Protein AF-J2GFY0-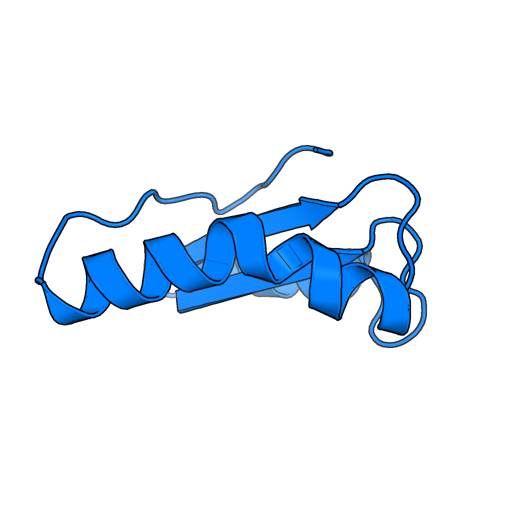F1 (afdb_monomer_lite)

Secondary structure (DSSP, 8-state):
-EEEEETT-BTTBHHHHHHHHHHHHHTT---EEEEETT--HHHHHHHTHHHHHHHHHHHHHTPPPP-BSSPPB-

Radius of gyration: 11.91 Å; chains: 1; bounding box: 28×20×28 Å

pLDDT: mean 96.61, std 2.4, range [85.88, 98.56]

Foldseek 3Di:
DEQEAECPEVVVHPVVSLVVLQVCVVVPDQYDYYYEYPDYDPRRVVVCCVPVVVQVVCVVVVHDDDRDSHDDYD

Structure (mmCIF, N/CA/C/O backbone):
data_AF-J2GFY0-F1
#
_entry.id   AF-J2GFY0-F1
#
loop_
_atom_site.group_PDB
_atom_site.id
_atom_site.type_symbol
_atom_site.label_atom_id
_atom_site.label_alt_id
_atom_site.label_comp_id
_atom_site.label_asym_id
_atom_site.label_entity_id
_atom_site.label_seq_id
_atom_site.pdbx_PDB_ins_code
_atom_site.Cartn_x
_atom_site.Cartn_y
_atom_site.Cartn_z
_atom_site.occupancy
_atom_site.B_iso_or_equiv
_atom_site.auth_seq_id
_atom_site.auth_comp_id
_atom_site.auth_asym_id
_atom_site.auth_atom_id
_atom_site.pdbx_PDB_model_num
ATOM 1 N N . MET A 1 1 ? -6.614 -0.244 6.057 1.00 95.50 1 MET A N 1
ATOM 2 C CA . MET A 1 1 ? -6.286 0.413 4.775 1.00 95.50 1 MET A CA 1
ATOM 3 C C . MET A 1 1 ? -5.143 -0.347 4.132 1.00 95.50 1 MET A C 1
ATOM 5 O O . MET A 1 1 ? -4.237 -0.741 4.849 1.00 95.50 1 MET A O 1
ATOM 9 N N . PHE A 1 2 ? -5.196 -0.555 2.821 1.00 98.12 2 PHE A N 1
ATOM 10 C CA . PHE A 1 2 ? -4.106 -1.159 2.058 1.00 98.12 2 PHE A CA 1
ATOM 11 C C . PHE A 1 2 ? -3.332 -0.059 1.334 1.00 98.12 2 PHE A C 1
ATOM 13 O O . PHE A 1 2 ? -3.957 0.808 0.722 1.00 98.12 2 PHE A O 1
ATOM 20 N N . ILE A 1 3 ? -2.001 -0.098 1.393 1.00 97.69 3 ILE A N 1
ATOM 21 C CA . ILE A 1 3 ? -1.134 0.781 0.600 1.00 97.69 3 ILE A CA 1
ATOM 22 C C . ILE A 1 3 ? -0.034 -0.082 -0.024 1.00 97.69 3 ILE A C 1
ATOM 24 O O . ILE A 1 3 ? 0.704 -0.760 0.684 1.00 97.69 3 ILE A O 1
ATOM 28 N N . GLY A 1 4 ? 0.094 -0.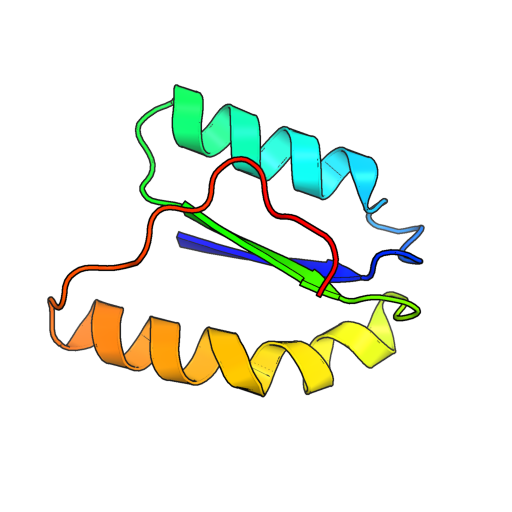038 -1.349 1.00 96.94 4 GLY A N 1
ATOM 29 C CA . GLY A 1 4 ? 1.147 -0.727 -2.093 1.00 96.94 4 GLY A CA 1
ATOM 30 C C . GLY A 1 4 ? 1.952 0.257 -2.932 1.00 96.94 4 GLY A C 1
ATOM 31 O O . GLY A 1 4 ? 1.374 1.154 -3.543 1.00 96.94 4 GLY A O 1
ATOM 32 N N . THR A 1 5 ? 3.277 0.098 -2.966 1.00 97.81 5 THR A N 1
ATOM 33 C CA . THR A 1 5 ? 4.162 0.922 -3.799 1.00 97.81 5 THR A CA 1
ATOM 34 C C . THR A 1 5 ? 5.259 0.107 -4.472 1.00 97.81 5 THR A C 1
ATOM 36 O O . THR A 1 5 ? 5.782 -0.856 -3.908 1.00 97.81 5 THR A O 1
ATOM 39 N N . GLY A 1 6 ? 5.621 0.479 -5.697 1.00 97.69 6 GLY A N 1
ATOM 40 C CA . GLY A 1 6 ? 6.761 -0.114 -6.383 1.00 97.69 6 GLY A CA 1
ATOM 41 C C . GLY A 1 6 ? 8.056 0.459 -5.817 1.00 97.69 6 GLY A C 1
ATOM 42 O O . GLY A 1 6 ? 8.169 1.670 -5.652 1.00 97.69 6 GLY A O 1
ATOM 43 N N . ALA A 1 7 ? 9.058 -0.376 -5.544 1.00 97.12 7 ALA A N 1
ATOM 44 C CA . ALA A 1 7 ? 10.348 0.090 -5.030 1.00 97.12 7 ALA A CA 1
ATOM 45 C C . ALA A 1 7 ? 11.081 1.029 -6.005 1.00 97.12 7 ALA A C 1
ATOM 47 O O . ALA A 1 7 ? 11.921 1.825 -5.592 1.00 97.12 7 ALA A O 1
ATOM 48 N N . SER A 1 8 ? 10.769 0.925 -7.297 1.00 96.94 8 SER A N 1
ATOM 49 C CA . SER A 1 8 ? 11.308 1.767 -8.364 1.00 96.94 8 SER A CA 1
ATOM 50 C C . SER A 1 8 ? 10.310 2.832 -8.828 1.00 96.94 8 SER A C 1
ATOM 52 O O . SER A 1 8 ? 10.513 3.427 -9.886 1.00 96.94 8 SER A O 1
ATOM 54 N N . ASP A 1 9 ? 9.220 3.063 -8.085 1.00 95.31 9 ASP A N 1
ATOM 55 C CA . ASP A 1 9 ? 8.248 4.093 -8.438 1.00 95.31 9 ASP A CA 1
ATOM 56 C C . ASP A 1 9 ? 8.808 5.493 -8.150 1.00 95.31 9 ASP A C 1
ATOM 58 O O . ASP A 1 9 ? 9.320 5.782 -7.062 1.00 95.31 9 ASP A O 1
ATOM 62 N N . LEU A 1 10 ? 8.731 6.357 -9.161 1.00 93.62 10 LEU A N 1
ATOM 63 C CA . LEU A 1 10 ? 9.205 7.739 -9.101 1.00 93.62 10 LEU A CA 1
ATOM 64 C C . LEU A 1 10 ? 8.042 8.717 -8.919 1.00 93.62 10 LEU A C 1
ATOM 66 O O . LEU A 1 10 ? 8.228 9.788 -8.341 1.00 93.62 10 LEU A O 1
ATOM 70 N N . THR A 1 11 ? 6.847 8.356 -9.397 1.00 91.06 11 THR A N 1
ATOM 71 C CA . THR A 1 11 ? 5.673 9.234 -9.428 1.00 91.06 11 THR A CA 1
ATOM 72 C C . THR A 1 11 ? 4.384 8.421 -9.240 1.00 91.06 11 THR A C 1
ATOM 74 O O . THR A 1 11 ? 3.845 7.921 -10.227 1.00 91.06 11 THR A O 1
ATOM 77 N N . PRO A 1 12 ? 3.845 8.332 -8.009 1.00 85.88 12 PRO A N 1
ATOM 78 C CA . PRO A 1 12 ? 4.401 8.881 -6.770 1.00 85.88 12 PRO A CA 1
ATOM 79 C C . PRO A 1 12 ? 5.692 8.159 -6.350 1.00 85.88 12 PRO A C 1
ATOM 81 O O . PRO A 1 12 ? 5.875 6.983 -6.643 1.00 85.88 12 PRO A O 1
ATOM 84 N N . SER A 1 13 ? 6.594 8.852 -5.649 1.00 95.31 13 SER A N 1
ATOM 85 C CA . SER A 1 13 ? 7.843 8.226 -5.206 1.00 95.31 13 SER A CA 1
ATOM 86 C C . SER A 1 13 ? 7.589 7.156 -4.139 1.00 95.31 13 SER A C 1
ATOM 88 O O . SER A 1 13 ? 6.750 7.336 -3.247 1.00 95.31 13 SER A O 1
ATOM 90 N N . ALA A 1 14 ? 8.363 6.067 -4.184 1.00 96.38 14 ALA A N 1
ATOM 91 C CA . ALA A 1 14 ? 8.314 5.005 -3.177 1.00 96.38 14 ALA A CA 1
ATOM 92 C C . ALA A 1 14 ? 8.496 5.551 -1.749 1.00 96.38 14 ALA A C 1
ATOM 94 O O . ALA A 1 14 ? 7.757 5.183 -0.838 1.00 96.38 14 ALA A O 1
ATOM 95 N N . LEU A 1 15 ? 9.425 6.496 -1.571 1.00 96.25 15 LEU A N 1
ATOM 96 C CA . LEU A 1 15 ? 9.702 7.120 -0.277 1.00 96.25 15 LEU A CA 1
ATOM 97 C C . LEU A 1 15 ? 8.482 7.859 0.289 1.00 96.25 15 LEU A C 1
ATOM 99 O O . LEU A 1 15 ? 8.185 7.723 1.471 1.00 96.25 15 LEU A O 1
ATOM 103 N N . ASN A 1 16 ? 7.743 8.598 -0.542 1.00 97.25 16 ASN A N 1
ATOM 104 C CA . ASN A 1 16 ? 6.554 9.315 -0.076 1.00 97.25 16 ASN A CA 1
ATOM 105 C C . ASN A 1 16 ? 5.442 8.348 0.347 1.00 97.25 16 ASN A C 1
ATOM 107 O O . ASN A 1 16 ? 4.739 8.613 1.318 1.00 97.25 16 ASN A O 1
ATOM 111 N N . GLN A 1 17 ? 5.298 7.219 -0.354 1.00 97.25 17 GLN A N 1
ATOM 112 C CA . GLN A 1 17 ? 4.342 6.176 0.026 1.00 97.25 17 GLN A CA 1
ATOM 113 C C . GLN A 1 17 ? 4.724 5.515 1.358 1.00 97.25 17 GLN A C 1
ATOM 115 O O . GLN A 1 17 ? 3.850 5.291 2.190 1.00 97.25 17 GLN A O 1
ATOM 120 N N . LEU A 1 18 ? 6.017 5.276 1.604 1.00 97.56 18 LEU A N 1
ATOM 121 C CA . LEU A 1 18 ? 6.504 4.773 2.895 1.00 97.56 18 LEU A CA 1
ATOM 122 C C . LEU A 1 18 ? 6.211 5.747 4.042 1.00 97.56 18 LEU A C 1
ATOM 124 O O . LEU A 1 18 ? 5.715 5.334 5.090 1.00 97.56 18 LEU A O 1
ATOM 128 N N . THR A 1 19 ? 6.463 7.042 3.835 1.00 97.81 19 THR A N 1
ATOM 129 C CA . THR A 1 19 ? 6.121 8.079 4.819 1.00 97.81 19 THR A CA 1
ATOM 130 C C . THR A 1 19 ? 4.620 8.095 5.101 1.00 97.81 19 THR A C 1
ATOM 132 O O . THR A 1 19 ? 4.220 8.092 6.261 1.00 97.81 19 THR A O 1
ATOM 135 N N . LEU A 1 20 ? 3.780 8.007 4.064 1.00 97.81 20 LEU A N 1
ATOM 136 C CA . LEU A 1 20 ? 2.326 7.954 4.229 1.00 97.81 20 LEU A CA 1
ATOM 137 C C . LEU A 1 20 ? 1.867 6.740 5.052 1.00 97.81 20 LEU A C 1
ATOM 139 O O . LEU A 1 20 ? 0.990 6.884 5.901 1.00 97.81 20 LEU A O 1
ATOM 143 N N . MET A 1 21 ? 2.446 5.556 4.827 1.00 97.94 21 MET A N 1
ATOM 144 C CA . MET A 1 21 ? 2.124 4.354 5.611 1.00 97.94 21 MET A CA 1
ATOM 145 C C . MET A 1 21 ? 2.431 4.564 7.095 1.00 97.94 21 MET A C 1
ATOM 147 O O . MET A 1 21 ? 1.584 4.295 7.951 1.00 97.94 21 MET A O 1
ATOM 151 N N . LYS A 1 22 ? 3.622 5.095 7.389 1.00 98.06 22 LYS A N 1
ATOM 152 C CA . LYS A 1 22 ? 4.065 5.379 8.753 1.00 98.06 22 LYS A CA 1
ATOM 153 C C . LYS A 1 22 ? 3.175 6.416 9.436 1.00 98.06 22 LYS A C 1
ATOM 155 O O . LYS A 1 22 ? 2.727 6.185 10.559 1.00 98.06 22 LYS A O 1
ATOM 160 N N . ASP A 1 23 ? 2.884 7.520 8.756 1.00 98.38 23 ASP A N 1
ATOM 161 C CA . ASP A 1 23 ? 2.078 8.613 9.303 1.00 98.38 23 ASP A CA 1
ATOM 162 C C . ASP A 1 23 ? 0.625 8.179 9.534 1.00 98.38 23 ASP A C 1
ATOM 164 O O . ASP A 1 23 ? 0.041 8.482 10.575 1.00 98.38 23 ASP A O 1
ATOM 168 N N . ALA A 1 24 ? 0.048 7.399 8.616 1.00 98.31 24 ALA A N 1
ATOM 169 C CA . ALA A 1 24 ? -1.290 6.842 8.787 1.00 98.31 24 ALA A CA 1
ATOM 170 C C . ALA A 1 24 ? -1.364 5.887 9.989 1.00 98.31 24 ALA A C 1
ATOM 172 O O . ALA A 1 24 ? -2.330 5.941 10.756 1.00 98.31 24 ALA A O 1
ATOM 173 N N . CYS A 1 25 ? -0.338 5.055 10.192 1.00 97.94 25 CYS A N 1
ATOM 174 C CA . CYS A 1 25 ? -0.225 4.236 11.395 1.00 97.94 25 CYS A CA 1
ATOM 175 C C . CYS A 1 25 ? -0.117 5.083 12.668 1.00 97.94 25 CYS A C 1
ATOM 177 O O . CYS A 1 25 ? -0.833 4.824 13.634 1.00 97.94 25 CYS A O 1
ATOM 179 N N . ALA A 1 26 ? 0.737 6.111 12.673 1.00 98.12 26 ALA A N 1
ATOM 180 C CA . ALA A 1 26 ? 0.893 7.012 13.815 1.00 98.12 26 ALA A CA 1
ATOM 181 C C . ALA A 1 26 ? -0.413 7.753 14.159 1.00 98.12 26 ALA A C 1
ATOM 183 O O . ALA A 1 26 ? -0.682 8.025 15.327 1.00 98.12 26 ALA A O 1
ATOM 184 N N . ALA A 1 27 ? -1.256 8.016 13.158 1.00 98.38 27 ALA A N 1
ATOM 185 C CA . ALA A 1 27 ? -2.592 8.584 13.323 1.00 98.38 27 ALA A CA 1
ATOM 186 C C . ALA A 1 27 ? -3.664 7.567 13.777 1.00 98.38 27 ALA A C 1
ATOM 188 O O . ALA A 1 27 ? -4.827 7.937 13.932 1.00 98.38 27 ALA A O 1
ATOM 189 N N . GLY A 1 28 ? -3.306 6.296 13.988 1.00 97.75 28 GLY A N 1
ATOM 190 C CA . GLY A 1 28 ? -4.206 5.254 14.492 1.00 97.75 28 GLY A CA 1
ATOM 191 C C . GLY A 1 28 ? -4.914 4.428 13.415 1.00 97.75 28 GLY A C 1
ATOM 192 O O . GLY A 1 28 ? -5.807 3.643 13.737 1.00 97.75 28 GLY A O 1
ATOM 193 N N . SER A 1 29 ? -4.538 4.564 12.140 1.00 97.75 29 SER A N 1
ATOM 194 C CA . SER A 1 29 ? -5.072 3.695 11.088 1.00 97.75 29 SER A CA 1
ATOM 195 C C . SER A 1 29 ? -4.440 2.305 11.151 1.00 97.75 29 SER A C 1
ATOM 197 O O . SER A 1 29 ? -3.228 2.168 11.292 1.00 97.75 29 SER A O 1
ATOM 199 N N . VAL A 1 30 ? -5.243 1.260 10.936 1.00 97.50 30 VAL A N 1
ATOM 200 C CA . VAL A 1 30 ? -4.712 -0.082 10.649 1.00 97.50 30 VAL A CA 1
ATOM 201 C C . VAL A 1 30 ? -4.268 -0.114 9.189 1.00 97.50 30 VAL A C 1
ATOM 203 O O . VAL A 1 30 ? -5.114 -0.105 8.289 1.00 97.50 30 VAL A O 1
ATOM 206 N N . VAL A 1 31 ? -2.960 -0.109 8.942 1.00 98.19 31 VAL A N 1
ATOM 207 C CA . VAL A 1 31 ? -2.362 -0.113 7.596 1.00 98.19 31 VAL A CA 1
ATOM 208 C C . VAL A 1 31 ? -1.721 -1.465 7.304 1.00 98.19 31 VAL A C 1
ATOM 210 O O . VAL A 1 31 ? -0.921 -1.944 8.099 1.00 98.19 31 VAL A O 1
ATOM 213 N N . GLU A 1 32 ? -2.038 -2.048 6.151 1.00 98.44 32 GLU A N 1
ATOM 214 C CA . GLU A 1 32 ? -1.310 -3.175 5.561 1.00 98.44 32 GLU A CA 1
ATOM 215 C C . GLU A 1 32 ? -0.482 -2.624 4.385 1.00 98.44 32 GLU A C 1
ATOM 217 O O . GLU A 1 32 ? -1.015 -2.353 3.304 1.00 98.44 32 GLU A O 1
ATOM 222 N N . GLY A 1 33 ? 0.792 -2.314 4.654 1.00 98.06 33 GLY A N 1
ATOM 223 C CA . GLY A 1 33 ? 1.735 -1.706 3.713 1.00 98.06 33 GLY A CA 1
ATOM 224 C C . GLY A 1 33 ? 2.577 -2.731 2.947 1.00 98.06 33 GLY A C 1
ATOM 225 O O . GLY A 1 33 ? 3.023 -3.722 3.521 1.00 98.06 33 GLY A O 1
ATOM 226 N N . HIS A 1 34 ? 2.837 -2.468 1.663 1.00 98.12 34 HIS A N 1
ATOM 227 C CA . HIS A 1 34 ? 3.627 -3.333 0.778 1.00 98.12 34 HIS A CA 1
ATOM 228 C C . HIS A 1 34 ? 4.601 -2.543 -0.105 1.00 98.12 34 HIS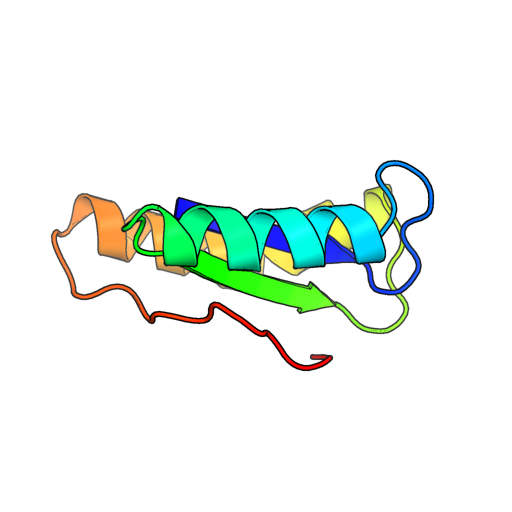 A C 1
ATOM 230 O O . HIS A 1 34 ? 4.242 -1.501 -0.664 1.00 98.12 34 HIS A O 1
ATOM 236 N N . VAL A 1 35 ? 5.814 -3.080 -0.290 1.00 98.00 35 VAL A N 1
ATOM 237 C CA . VAL A 1 35 ? 6.834 -2.554 -1.213 1.00 98.00 35 VAL A CA 1
ATOM 238 C C . VAL A 1 35 ? 7.273 -3.655 -2.169 1.00 98.00 35 VAL A C 1
ATOM 240 O O . VAL A 1 35 ? 7.834 -4.658 -1.739 1.00 98.00 35 VAL A O 1
ATOM 243 N N . TYR A 1 36 ? 7.061 -3.455 -3.467 1.00 97.75 36 TYR A N 1
ATOM 244 C CA . TYR A 1 36 ? 7.329 -4.468 -4.489 1.00 97.75 36 TYR A CA 1
ATOM 245 C C . TYR A 1 36 ? 8.697 -4.245 -5.150 1.00 97.75 36 TYR A C 1
ATOM 247 O O . TYR A 1 36 ? 8.896 -3.224 -5.817 1.00 97.75 36 TYR A O 1
ATOM 255 N N . ALA A 1 37 ? 9.641 -5.178 -4.986 1.00 96.69 37 ALA A N 1
ATOM 256 C CA . ALA A 1 37 ? 10.998 -5.039 -5.512 1.00 96.69 37 ALA A CA 1
ATOM 257 C C . ALA A 1 37 ? 11.042 -4.944 -7.046 1.00 96.69 37 ALA A C 1
ATOM 259 O O . ALA A 1 37 ? 10.373 -5.688 -7.760 1.00 96.69 37 ALA A O 1
ATOM 260 N N . GLY A 1 38 ? 11.862 -4.021 -7.560 1.00 95.31 38 GLY A N 1
ATOM 261 C CA . GLY A 1 38 ? 12.118 -3.855 -8.997 1.00 95.31 38 GLY A CA 1
ATOM 262 C C . GLY A 1 38 ? 10.927 -3.371 -9.830 1.00 95.31 38 GLY A C 1
ATOM 263 O O . GLY A 1 38 ? 11.048 -3.266 -11.050 1.00 95.31 38 GLY A O 1
ATOM 264 N N . LEU A 1 39 ? 9.781 -3.078 -9.207 1.00 96.69 39 LEU A N 1
ATOM 265 C CA . LEU A 1 39 ? 8.595 -2.598 -9.908 1.00 96.69 39 LEU A CA 1
ATOM 266 C C . LEU A 1 39 ? 8.494 -1.077 -9.823 1.00 96.69 39 LEU A C 1
ATOM 268 O O . LEU A 1 39 ? 8.680 -0.487 -8.760 1.00 96.69 39 LEU A O 1
ATOM 272 N N . GLY A 1 40 ? 8.171 -0.455 -10.955 1.00 94.12 40 GLY A N 1
ATOM 273 C CA . GLY A 1 40 ? 7.722 0.935 -11.030 1.00 94.12 40 GLY A CA 1
ATOM 274 C C . GLY A 1 40 ? 6.197 1.036 -11.095 1.00 94.12 40 GLY A C 1
ATOM 275 O O . GLY A 1 40 ? 5.494 0.027 -10.990 1.00 94.12 40 GLY A O 1
ATOM 276 N N . HIS A 1 41 ? 5.703 2.251 -11.335 1.00 94.38 41 HIS A N 1
ATOM 277 C CA . HIS A 1 41 ? 4.288 2.625 -11.281 1.00 94.38 41 HIS A CA 1
ATOM 278 C C . HIS A 1 41 ? 3.310 1.592 -11.867 1.00 94.38 41 HIS A C 1
ATOM 280 O O . HIS A 1 41 ? 2.532 0.965 -11.149 1.00 94.38 41 HIS A O 1
ATOM 286 N N . SER A 1 42 ? 3.370 1.371 -13.183 1.00 94.94 42 SER A N 1
ATOM 287 C CA . SER A 1 42 ? 2.364 0.569 -13.888 1.00 94.94 42 SER A CA 1
ATOM 288 C C . SER A 1 42 ? 2.477 -0.924 -13.592 1.00 94.94 42 SER A C 1
ATOM 290 O O . SER A 1 42 ? 1.469 -1.622 -13.522 1.00 94.94 42 SER A O 1
ATOM 292 N N .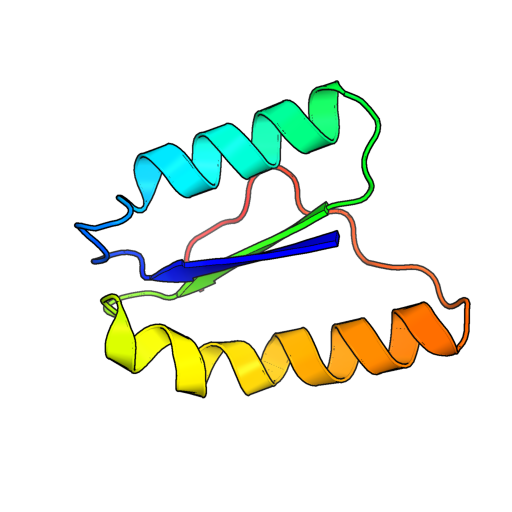 ALA A 1 43 ? 3.702 -1.429 -13.420 1.00 94.38 43 ALA A N 1
ATOM 293 C CA . ALA A 1 43 ? 3.931 -2.850 -13.165 1.00 94.38 43 ALA A CA 1
ATOM 294 C C . ALA A 1 43 ? 3.458 -3.259 -11.763 1.00 94.38 43 ALA A C 1
ATOM 296 O O . ALA A 1 43 ? 2.968 -4.375 -11.578 1.00 94.38 43 ALA A O 1
ATOM 297 N N . MET A 1 44 ? 3.559 -2.347 -10.790 1.00 95.62 44 MET A N 1
ATOM 298 C CA . MET A 1 44 ? 3.126 -2.603 -9.422 1.00 95.62 44 MET A CA 1
ATOM 299 C C . MET A 1 44 ? 1.619 -2.867 -9.326 1.00 95.62 44 MET A C 1
ATOM 301 O O . MET A 1 44 ? 1.231 -3.749 -8.569 1.00 95.62 44 MET A O 1
ATOM 305 N N . VAL A 1 45 ? 0.789 -2.213 -10.150 1.00 95.56 45 VAL A N 1
ATOM 306 C CA . VAL A 1 45 ? -0.681 -2.372 -10.126 1.00 95.56 45 VAL A CA 1
ATOM 307 C C . VAL A 1 45 ? -1.108 -3.835 -10.250 1.00 95.56 45 VAL A C 1
ATOM 309 O O . VAL A 1 45 ? -1.939 -4.313 -9.483 1.00 95.56 45 VAL A O 1
ATOM 312 N N . ASN A 1 46 ? -0.529 -4.570 -11.199 1.00 97.44 46 ASN A N 1
ATOM 313 C CA . ASN A 1 46 ? -0.867 -5.982 -11.378 1.00 97.44 46 ASN A CA 1
ATOM 314 C C . ASN A 1 46 ? -0.260 -6.850 -10.271 1.00 97.44 46 ASN A C 1
ATOM 316 O O . ASN A 1 46 ? -0.899 -7.794 -9.808 1.00 97.44 46 ASN A O 1
ATOM 320 N N . ALA A 1 47 ? 0.957 -6.529 -9.824 1.00 96.62 47 ALA A N 1
ATOM 321 C CA . ALA A 1 47 ? 1.612 -7.265 -8.750 1.00 96.62 47 ALA A CA 1
ATOM 322 C C . ALA A 1 47 ? 0.857 -7.139 -7.419 1.00 96.62 47 ALA A C 1
ATOM 324 O O . ALA A 1 47 ? 0.744 -8.127 -6.694 1.00 96.62 47 ALA A O 1
ATOM 325 N N . SER A 1 48 ? 0.283 -5.969 -7.124 1.00 97.81 48 SER A N 1
ATOM 326 C CA . SER A 1 48 ? -0.425 -5.713 -5.871 1.00 97.81 48 SER A CA 1
ATOM 327 C C . SER A 1 48 ? -1.754 -6.446 -5.756 1.00 97.81 48 SER A C 1
ATOM 329 O O . SER A 1 48 ? -2.291 -6.565 -4.655 1.00 97.81 48 SER A O 1
ATOM 331 N N . LEU A 1 49 ? -2.305 -6.978 -6.851 1.00 98.19 49 LEU A N 1
ATOM 332 C CA . LEU A 1 49 ? -3.532 -7.781 -6.811 1.00 98.19 49 LEU A CA 1
ATOM 333 C C . LEU A 1 49 ? -3.376 -9.038 -5.950 1.00 98.19 49 LEU A C 1
ATOM 335 O O . LEU A 1 49 ? -4.349 -9.473 -5.334 1.00 98.19 49 LEU A O 1
ATOM 339 N N . ARG A 1 50 ? -2.157 -9.586 -5.848 1.00 97.44 50 ARG A N 1
ATOM 340 C CA . ARG A 1 50 ? -1.875 -10.762 -5.013 1.00 97.44 50 ARG A CA 1
ATOM 341 C C . ARG A 1 50 ? -2.134 -10.512 -3.521 1.00 97.44 50 ARG A C 1
ATOM 343 O O . ARG A 1 50 ? -2.480 -11.455 -2.822 1.00 97.44 50 ARG A O 1
ATOM 350 N N . ASP A 1 51 ? -1.999 -9.264 -3.066 1.00 98.12 51 ASP A N 1
ATOM 351 C CA . ASP A 1 51 ? -2.123 -8.868 -1.656 1.00 98.12 51 ASP A CA 1
ATOM 352 C C . ASP A 1 51 ? -3.426 -8.085 -1.403 1.00 98.12 51 ASP A C 1
ATOM 354 O O . ASP A 1 51 ? -4.175 -8.374 -0.469 1.00 98.12 51 ASP A O 1
ATOM 358 N N . SER A 1 52 ? -3.769 -7.152 -2.298 1.00 98.38 52 SER A N 1
ATOM 359 C CA . SER A 1 52 ? -4.959 -6.298 -2.164 1.00 98.38 52 SER A CA 1
ATOM 360 C C . SER A 1 52 ? -6.283 -7.064 -2.264 1.00 98.38 52 SER A C 1
ATOM 362 O O . SER A 1 52 ? -7.250 -6.714 -1.582 1.00 98.38 52 SER A O 1
ATOM 364 N N . ILE A 1 53 ? -6.350 -8.135 -3.068 1.00 98.56 53 ILE A N 1
ATOM 365 C CA . ILE A 1 53 ? -7.563 -8.960 -3.175 1.00 98.56 53 ILE A CA 1
ATOM 366 C C . ILE A 1 53 ? -7.806 -9.759 -1.880 1.00 98.56 53 ILE A C 1
ATOM 368 O O . ILE A 1 53 ? -8.929 -9.726 -1.369 1.00 98.56 53 ILE A O 1
ATOM 372 N N . PRO A 1 54 ? -6.819 -10.474 -1.305 1.00 98.19 54 PRO A N 1
ATOM 373 C CA . PRO A 1 54 ? -6.974 -11.051 0.028 1.00 98.19 54 PRO A CA 1
ATOM 374 C C . PRO A 1 54 ? -7.314 -10.014 1.101 1.00 98.19 54 PRO A C 1
ATOM 376 O O . PRO A 1 54 ? -8.228 -10.256 1.889 1.00 98.19 54 PRO A O 1
ATOM 379 N N . PHE A 1 55 ? -6.647 -8.854 1.100 1.00 98.38 55 PHE A N 1
ATOM 380 C CA . PHE A 1 55 ? -6.931 -7.765 2.036 1.00 98.38 55 PHE A CA 1
ATOM 381 C C . PHE A 1 55 ? -8.410 -7.357 2.005 1.00 98.38 55 PHE A C 1
ATOM 383 O O . PHE A 1 55 ? -9.061 -7.319 3.049 1.00 98.38 55 PHE A O 1
ATOM 390 N N . VAL A 1 56 ? -8.974 -7.089 0.819 1.00 98.12 56 VAL A N 1
ATOM 391 C CA . VAL A 1 56 ? -10.357 -6.596 0.727 1.00 98.12 56 VAL A CA 1
ATOM 392 C C . VAL A 1 56 ? -11.367 -7.661 1.159 1.00 98.12 56 VAL A C 1
ATOM 394 O O . VAL A 1 56 ? -12.372 -7.338 1.790 1.00 98.12 56 VAL A O 1
ATOM 397 N N . LYS A 1 57 ? -11.077 -8.943 0.896 1.00 98.44 57 LYS A N 1
ATOM 398 C CA . LYS A 1 57 ? -11.898 -10.061 1.381 1.00 98.44 57 LYS A CA 1
ATOM 399 C C . LYS A 1 57 ? -11.916 -10.118 2.909 1.00 98.44 57 LYS A C 1
ATOM 401 O O . LYS A 1 57 ? -13.000 -10.168 3.483 1.00 98.44 57 LYS A O 1
ATOM 406 N N . LYS A 1 58 ? -10.745 -10.042 3.553 1.00 98.25 58 LYS A N 1
ATOM 407 C CA . LYS A 1 58 ? -10.627 -10.002 5.022 1.00 98.25 58 LYS A CA 1
ATOM 408 C C . LYS A 1 58 ? -11.365 -8.806 5.614 1.00 98.25 58 LYS A C 1
ATOM 410 O O . LYS A 1 58 ? -12.147 -8.964 6.545 1.00 98.25 58 LYS A O 1
ATOM 415 N N . ALA A 1 59 ? -11.163 -7.623 5.032 1.00 97.19 59 ALA A N 1
ATOM 416 C CA . ALA A 1 59 ? -11.797 -6.392 5.487 1.00 97.19 59 ALA A CA 1
ATOM 417 C C . ALA A 1 59 ? -13.332 -6.489 5.458 1.00 97.19 59 ALA A C 1
ATOM 419 O O . ALA A 1 59 ? -13.983 -6.127 6.435 1.00 97.19 59 ALA A O 1
ATOM 420 N N . PHE A 1 60 ? -13.914 -7.022 4.378 1.00 98.00 60 PHE A N 1
ATOM 421 C CA . PHE A 1 60 ? -15.365 -7.211 4.288 1.00 98.00 60 PHE A CA 1
ATOM 422 C C . PHE A 1 60 ? -15.899 -8.339 5.174 1.00 98.00 60 PHE A C 1
ATOM 424 O O . PHE A 1 60 ? -17.043 -8.264 5.615 1.00 98.00 60 PHE A O 1
ATOM 431 N N . ALA A 1 61 ? -15.091 -9.359 5.460 1.00 98.31 61 ALA A N 1
ATOM 432 C CA . ALA A 1 61 ? -15.443 -10.426 6.392 1.00 98.31 61 ALA A CA 1
ATOM 433 C C . ALA A 1 61 ? -15.320 -10.008 7.873 1.00 98.31 61 ALA A C 1
ATOM 435 O O . ALA A 1 61 ? -15.699 -10.776 8.755 1.00 98.31 61 ALA A O 1
ATOM 436 N N . GLY A 1 62 ? -14.800 -8.808 8.161 1.00 97.06 62 GLY A N 1
ATOM 437 C CA . GLY A 1 62 ? -14.510 -8.368 9.528 1.00 97.06 62 GLY A CA 1
ATOM 438 C C . GLY A 1 62 ? -13.346 -9.129 10.172 1.00 97.06 62 GLY A C 1
ATOM 439 O O . GLY A 1 62 ? -13.236 -9.167 11.397 1.00 97.06 62 GLY A O 1
ATOM 440 N N . GLU A 1 63 ? -12.492 -9.757 9.363 1.00 97.88 63 GLU A N 1
ATOM 441 C CA . GLU A 1 63 ? -11.313 -10.471 9.838 1.00 97.88 63 GLU A CA 1
ATOM 442 C C . GLU A 1 63 ? -10.206 -9.501 10.267 1.00 97.88 63 GLU A C 1
ATOM 444 O O . GLU A 1 63 ? -10.134 -8.348 9.831 1.00 97.88 63 GLU A O 1
ATOM 449 N N . VAL A 1 64 ? -9.297 -9.993 11.112 1.00 95.81 64 VAL A N 1
ATOM 450 C CA . VAL A 1 64 ? -8.120 -9.229 11.530 1.00 95.81 64 VAL A CA 1
ATOM 451 C C . VAL A 1 64 ? -7.210 -8.982 10.324 1.00 95.81 64 VAL A C 1
ATOM 453 O O . VAL A 1 64 ? -6.772 -9.912 9.643 1.00 95.81 64 VAL A O 1
ATOM 456 N N . ILE A 1 65 ? -6.910 -7.708 10.089 1.00 96.50 65 ILE A N 1
ATOM 457 C CA . ILE A 1 65 ? -5.988 -7.232 9.054 1.00 96.50 65 ILE A CA 1
ATOM 458 C C . ILE A 1 65 ? -4.577 -7.169 9.643 1.00 96.50 65 ILE A C 1
ATOM 460 O O . ILE A 1 65 ? -4.403 -6.790 10.805 1.00 96.50 65 ILE A O 1
ATOM 464 N N . THR A 1 66 ? -3.565 -7.534 8.857 1.00 94.56 66 THR A N 1
ATOM 465 C CA . THR A 1 66 ? -2.177 -7.491 9.319 1.00 94.56 66 THR A CA 1
ATOM 466 C C . THR A 1 66 ? -1.691 -6.044 9.354 1.00 94.56 66 THR A C 1
ATOM 468 O O . THR A 1 66 ? -1.776 -5.321 8.365 1.00 94.56 66 THR A O 1
ATOM 471 N N . LEU A 1 67 ? -1.164 -5.612 10.500 1.00 96.50 67 LEU A N 1
ATOM 472 C CA . LEU A 1 67 ? -0.584 -4.281 10.641 1.00 96.50 67 LEU A CA 1
ATOM 473 C C . LEU A 1 67 ? 0.869 -4.287 10.151 1.00 96.50 67 LEU A C 1
ATOM 475 O O . LEU A 1 67 ? 1.727 -4.925 10.759 1.00 96.50 67 LEU A O 1
ATOM 479 N N . VAL A 1 68 ? 1.145 -3.548 9.079 1.00 97.69 68 VAL A N 1
ATOM 480 C CA . VAL A 1 68 ? 2.481 -3.365 8.499 1.00 97.69 68 VAL A CA 1
ATOM 481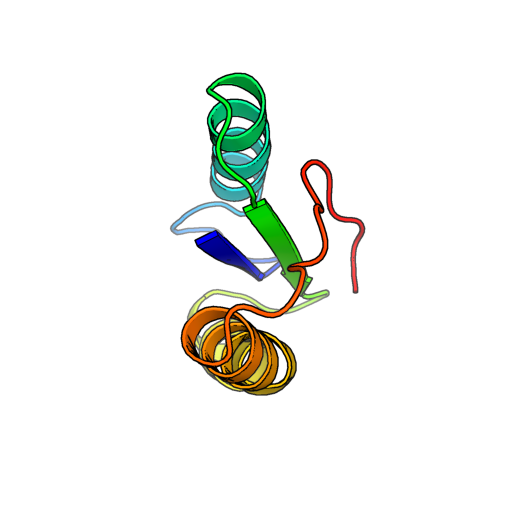 C C . VAL A 1 68 ? 2.713 -1.875 8.250 1.00 97.69 68 VAL A C 1
ATOM 483 O O . VAL A 1 68 ? 2.407 -1.348 7.183 1.00 97.69 68 VAL A O 1
ATOM 486 N N . CYS A 1 69 ? 3.243 -1.192 9.264 1.00 97.25 69 CYS A N 1
ATOM 487 C CA . CYS A 1 69 ? 3.516 0.249 9.220 1.00 97.25 69 CYS A CA 1
ATOM 488 C C . CYS A 1 69 ? 4.852 0.599 8.556 1.00 97.25 69 CYS A C 1
ATOM 490 O O . CYS A 1 69 ? 4.999 1.679 7.993 1.00 97.25 69 CYS A O 1
ATOM 492 N N . GLU A 1 70 ? 5.822 -0.312 8.633 1.00 96.69 70 GLU A N 1
ATOM 493 C CA . GLU A 1 70 ? 7.163 -0.160 8.069 1.00 96.69 70 GLU A CA 1
ATOM 494 C C . GLU A 1 70 ? 7.479 -1.410 7.233 1.00 96.69 70 GLU A C 1
ATOM 496 O O . GLU A 1 70 ? 8.111 -2.348 7.722 1.00 96.69 70 GLU A O 1
ATOM 50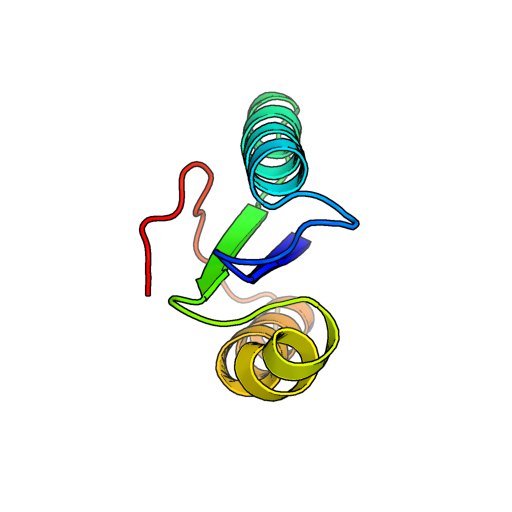1 N N . PRO A 1 71 ? 6.960 -1.497 5.996 1.00 95.94 71 PRO A N 1
ATOM 502 C CA . PRO A 1 71 ? 7.151 -2.677 5.166 1.00 95.94 71 PRO A CA 1
ATOM 503 C C . PRO A 1 71 ? 8.598 -2.832 4.704 1.00 95.94 71 PRO A C 1
ATOM 505 O O . PRO A 1 71 ? 9.282 -1.868 4.357 1.00 95.94 71 PRO A O 1
ATOM 508 N N . HIS A 1 72 ? 9.034 -4.084 4.625 1.00 92.44 72 HIS A N 1
ATOM 509 C CA . HIS A 1 72 ? 10.275 -4.458 3.960 1.00 92.44 72 HIS A CA 1
ATOM 510 C C . HIS A 1 72 ? 10.032 -4.736 2.470 1.00 92.44 72 HIS A C 1
ATOM 512 O O . HIS A 1 72 ? 8.906 -4.999 2.045 1.00 92.44 72 HIS A O 1
ATOM 518 N N . LEU A 1 73 ? 11.108 -4.679 1.682 1.00 91.56 73 LEU A N 1
ATOM 519 C CA . LEU A 1 73 ? 11.107 -5.072 0.273 1.00 91.56 73 LEU A CA 1
ATOM 520 C C . LEU A 1 73 ? 10.640 -6.527 0.117 1.00 91.56 73 LEU A C 1
ATOM 522 O O . LEU A 1 73 ? 11.191 -7.418 0.765 1.00 91.56 73 LEU A O 1
ATOM 526 N N . GLN A 1 74 ? 9.646 -6.733 -0.751 1.00 86.00 74 GLN A N 1
ATOM 527 C CA . GLN A 1 74 ? 9.097 -8.038 -1.130 1.00 86.00 74 GLN A CA 1
ATOM 528 C C . GLN A 1 74 ? 9.593 -8.496 -2.496 1.00 86.00 74 GLN A C 1
ATOM 530 O O . GLN A 1 74 ? 9.631 -7.646 -3.420 1.00 86.00 74 GLN A O 1
#

Sequence (74 aa):
MFIGTGASDLTPSALNQLTLMKDACAAGSVVEGHVYAGLGHSAMVNASLRDSIPFVKKAFAGEVITLVCEPHLQ